Protein AF-A0A1X9XS50-F1 (afdb_monomer_lite)

Secondary structure (DSSP, 8-state):
-HHHH--EEEEESHHHHHHHHHHHHTTSS---GGGB--GGGGGGS-GGGEEEEES-TT--TTSHHHHHHTT--TT--PPTT--

Sequence (83 aa):
NVKETGRKVAIAGRRMDINTQIAGDMGYLKIPDSTYIRLNDIDRYDDDRVVILTTGSQGEPLAALSRMANEEYPKMAIKPGDT

Radius of gyration: 13.19 Å; chains: 1; bounding box: 30×29×28 Å

Structure (mmCIF, N/CA/C/O backbone):
data_AF-A0A1X9XS50-F1
#
_entry.id   AF-A0A1X9XS50-F1
#
loop_
_atom_site.group_PDB
_atom_site.id
_atom_site.type_symbol
_atom_site.label_atom_id
_atom_site.label_alt_id
_atom_site.label_comp_id
_atom_site.label_asym_id
_atom_site.label_entity_id
_atom_site.label_seq_id
_atom_site.pdbx_PDB_ins_code
_atom_site.Cartn_x
_atom_site.Cartn_y
_atom_site.Cartn_z
_atom_site.occupancy
_atom_site.B_iso_or_equiv
_atom_site.auth_seq_id
_atom_site.auth_comp_id
_atom_site.auth_asym_id
_atom_site.auth_atom_id
_atom_site.pdbx_PDB_model_num
ATOM 1 N N . ASN A 1 1 ? -14.645 7.171 5.177 1.00 47.44 1 ASN A N 1
ATOM 2 C CA . ASN A 1 1 ? -14.210 6.769 6.548 1.00 47.44 1 ASN A CA 1
ATOM 3 C C . ASN A 1 1 ? -14.445 5.270 6.736 1.00 47.44 1 ASN A C 1
ATOM 5 O O . ASN A 1 1 ? -15.365 4.766 6.112 1.00 47.44 1 ASN A O 1
ATOM 9 N N . VAL A 1 2 ? -13.726 4.542 7.607 1.00 51.72 2 VAL A N 1
ATOM 10 C CA . VAL A 1 2 ? -14.084 3.129 7.946 1.00 51.72 2 VAL A CA 1
ATOM 11 C C . VAL A 1 2 ? -15.549 2.986 8.354 1.00 51.72 2 VAL A C 1
ATOM 13 O O . VAL A 1 2 ? -16.156 1.948 8.127 1.00 51.72 2 VAL A O 1
ATOM 16 N N . LYS A 1 3 ? -16.147 4.066 8.866 1.00 53.53 3 LYS A N 1
ATOM 17 C CA . LYS A 1 3 ? -17.584 4.166 9.137 1.00 53.53 3 LYS A CA 1
ATOM 18 C C . LYS A 1 3 ? -18.502 3.917 7.930 1.00 53.53 3 LYS A C 1
ATOM 20 O O . LYS A 1 3 ? -19.647 3.564 8.153 1.00 53.53 3 LYS A O 1
ATOM 25 N N . GLU A 1 4 ? -18.039 4.103 6.696 1.00 68.75 4 GLU A N 1
ATOM 26 C CA . GLU A 1 4 ? -18.884 4.015 5.494 1.00 68.75 4 GLU A CA 1
ATOM 27 C C . GLU A 1 4 ? -18.699 2.695 4.741 1.00 68.75 4 GLU A C 1
ATOM 29 O O . GLU A 1 4 ? -19.672 2.143 4.245 1.00 68.75 4 GLU A O 1
ATOM 34 N N . THR A 1 5 ? -17.471 2.166 4.675 1.00 83.00 5 THR A N 1
ATOM 35 C CA . THR A 1 5 ? -17.172 0.932 3.917 1.00 83.00 5 THR A CA 1
ATOM 36 C C . THR A 1 5 ? -16.714 -0.228 4.801 1.00 83.00 5 THR A C 1
ATOM 38 O O . THR A 1 5 ? -16.780 -1.386 4.401 1.00 83.00 5 THR A O 1
ATOM 41 N N . GLY A 1 6 ? -16.219 0.050 6.010 1.00 84.81 6 GLY A N 1
ATOM 42 C CA . GLY A 1 6 ? -15.620 -0.943 6.903 1.00 84.81 6 GLY A CA 1
ATOM 43 C C . GLY A 1 6 ? -14.260 -1.498 6.453 1.00 84.81 6 GLY A C 1
ATOM 44 O O . GLY A 1 6 ? -13.725 -2.386 7.117 1.00 84.81 6 GLY A O 1
ATOM 45 N N . ARG A 1 7 ? -13.686 -0.987 5.357 1.00 90.81 7 ARG A N 1
ATOM 46 C CA . ARG A 1 7 ? -12.406 -1.470 4.818 1.00 90.81 7 ARG A CA 1
ATOM 47 C C . ARG A 1 7 ? -11.232 -1.109 5.734 1.00 90.81 7 ARG A C 1
ATOM 49 O O . ARG A 1 7 ? -11.215 -0.042 6.346 1.00 90.81 7 ARG A O 1
ATOM 56 N N . LYS A 1 8 ? -10.248 -1.999 5.814 1.00 92.44 8 LYS A N 1
ATOM 57 C CA . LYS A 1 8 ? -8.940 -1.786 6.436 1.00 92.44 8 LYS A CA 1
ATOM 58 C C . LYS A 1 8 ? -7.974 -1.200 5.416 1.00 92.44 8 LYS A C 1
ATOM 60 O O . LYS A 1 8 ? -8.088 -1.482 4.228 1.00 92.44 8 LYS A O 1
ATOM 65 N N . VAL A 1 9 ? -7.026 -0.400 5.880 1.00 92.19 9 VAL A N 1
ATOM 66 C CA . VAL A 1 9 ? -6.014 0.239 5.037 1.00 92.19 9 VAL A CA 1
ATOM 67 C C . VAL A 1 9 ? -4.643 -0.320 5.389 1.00 92.19 9 VAL A C 1
ATOM 69 O O . VAL A 1 9 ? -4.251 -0.303 6.555 1.00 92.19 9 VAL A O 1
ATOM 72 N N . ALA A 1 10 ? -3.912 -0.773 4.377 1.00 92.69 10 ALA A N 1
ATOM 73 C CA . ALA A 1 10 ? -2.496 -1.109 4.451 1.00 92.69 10 ALA A CA 1
ATOM 74 C C . ALA A 1 10 ? -1.700 -0.179 3.528 1.00 92.69 10 ALA A C 1
ATOM 76 O O . ALA A 1 10 ? -2.215 0.262 2.501 1.00 92.69 10 ALA A O 1
ATOM 77 N N . ILE A 1 11 ? -0.441 0.111 3.859 1.00 92.50 11 ILE A N 1
ATOM 78 C CA . ILE A 1 11 ? 0.430 0.934 3.009 1.00 92.50 11 ILE A CA 1
ATOM 79 C C . ILE A 1 11 ? 1.516 0.086 2.347 1.00 92.50 11 ILE A C 1
ATOM 81 O O . ILE A 1 11 ? 2.278 -0.621 3.009 1.00 92.50 11 ILE A O 1
ATOM 85 N N . ALA A 1 12 ? 1.627 0.218 1.025 1.00 91.50 12 ALA A N 1
ATOM 86 C CA . ALA A 1 12 ? 2.696 -0.342 0.212 1.00 91.50 12 ALA A CA 1
ATOM 87 C C . ALA A 1 12 ? 3.667 0.769 -0.217 1.00 91.50 12 ALA A C 1
ATOM 89 O O . ALA A 1 12 ? 3.435 1.516 -1.164 1.00 91.50 12 ALA A O 1
ATOM 90 N N . GLY A 1 13 ? 4.797 0.873 0.485 1.00 88.06 13 GLY A N 1
ATOM 91 C CA . GLY A 1 13 ? 5.867 1.815 0.150 1.00 88.06 13 GLY A CA 1
ATOM 92 C C . GLY A 1 13 ? 6.408 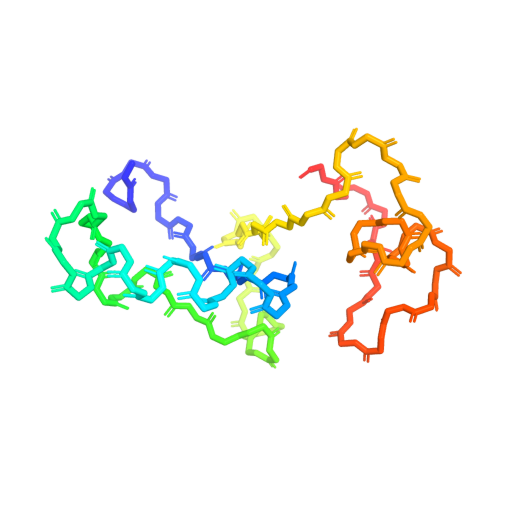2.551 1.369 1.00 88.06 13 GLY A C 1
ATOM 93 O O . GLY A 1 13 ? 5.671 3.194 2.107 1.00 88.06 13 GLY A O 1
ATOM 94 N N . ARG A 1 14 ? 7.732 2.498 1.556 1.00 84.88 14 ARG A N 1
ATOM 95 C CA . ARG A 1 14 ? 8.397 3.013 2.765 1.00 84.88 14 ARG A CA 1
ATOM 96 C C . ARG A 1 14 ? 8.178 4.509 2.989 1.00 84.88 14 ARG A C 1
ATOM 98 O O . ARG A 1 14 ? 7.970 4.928 4.117 1.00 84.88 14 ARG A O 1
ATOM 105 N N . ARG A 1 15 ? 8.246 5.318 1.925 1.00 87.38 15 ARG A N 1
ATOM 106 C CA . ARG A 1 15 ? 8.050 6.772 2.044 1.00 87.38 15 ARG A CA 1
ATOM 107 C C . ARG A 1 15 ? 6.608 7.127 2.394 1.00 87.38 15 ARG A C 1
ATOM 109 O O . ARG A 1 15 ? 6.405 8.029 3.193 1.00 87.38 15 ARG A O 1
ATOM 116 N N . MET A 1 16 ? 5.634 6.424 1.813 1.00 88.62 16 MET A N 1
ATOM 117 C CA . MET A 1 16 ? 4.224 6.659 2.123 1.00 88.62 16 MET A CA 1
ATOM 118 C C . MET A 1 16 ? 3.929 6.297 3.578 1.00 88.62 16 MET A C 1
ATOM 120 O O . MET A 1 16 ? 3.351 7.110 4.278 1.00 88.62 16 MET A O 1
ATOM 124 N N . ASP A 1 17 ? 4.426 5.152 4.052 1.00 88.00 17 ASP A N 1
ATOM 125 C CA . ASP A 1 17 ? 4.252 4.692 5.438 1.00 88.00 17 ASP A CA 1
ATOM 126 C C . ASP A 1 17 ? 4.788 5.725 6.447 1.00 88.00 17 ASP A C 1
ATOM 128 O O . ASP A 1 17 ? 4.070 6.174 7.339 1.00 88.00 17 ASP A O 1
ATOM 132 N N . ILE A 1 18 ? 6.013 6.217 6.217 1.00 90.06 18 ILE A N 1
ATOM 133 C CA . ILE A 1 18 ? 6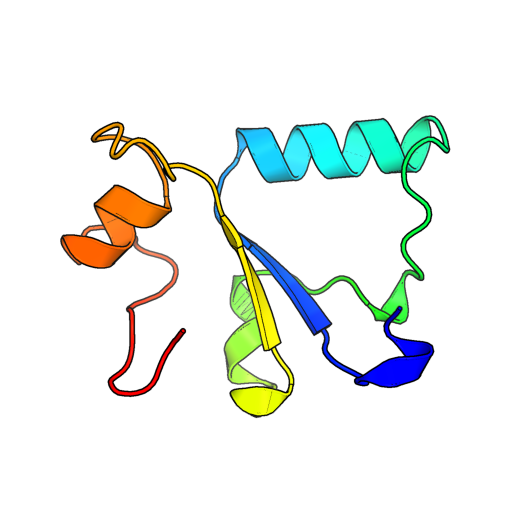.623 7.282 7.029 1.00 90.06 18 ILE A CA 1
ATOM 134 C C . ILE A 1 18 ? 5.786 8.568 6.987 1.00 90.06 18 ILE A C 1
ATOM 136 O O . ILE A 1 18 ? 5.509 9.157 8.029 1.00 90.06 18 ILE A O 1
ATOM 140 N N . ASN A 1 19 ? 5.372 9.015 5.800 1.00 91.06 19 ASN A N 1
ATOM 141 C CA . ASN A 1 19 ? 4.620 10.261 5.657 1.00 91.06 19 ASN A CA 1
ATOM 142 C C . ASN A 1 19 ? 3.238 10.180 6.315 1.00 91.06 19 ASN A C 1
ATOM 144 O O . ASN A 1 19 ? 2.810 11.145 6.942 1.00 91.06 19 ASN A O 1
ATOM 148 N N . THR A 1 20 ? 2.544 9.048 6.186 1.00 88.81 20 THR A N 1
ATOM 149 C CA . THR A 1 20 ? 1.248 8.810 6.828 1.00 88.81 20 THR A CA 1
ATOM 150 C C . THR A 1 20 ? 1.391 8.810 8.346 1.00 88.81 20 THR A C 1
ATOM 152 O O . THR A 1 20 ? 0.585 9.460 9.010 1.00 88.81 20 THR A O 1
ATOM 155 N N . GLN A 1 21 ? 2.433 8.169 8.888 1.00 88.50 21 GLN A N 1
ATOM 156 C CA . GLN A 1 21 ? 2.714 8.198 10.324 1.00 88.50 21 GLN A CA 1
ATOM 157 C C . GLN A 1 21 ? 2.962 9.630 10.813 1.00 88.50 21 GLN A C 1
ATOM 159 O O . GLN A 1 21 ? 2.270 10.096 11.711 1.00 88.50 21 GLN A O 1
ATOM 164 N N . ILE A 1 22 ? 3.873 10.365 10.163 1.00 91.88 22 ILE A N 1
ATOM 165 C CA . ILE A 1 22 ? 4.192 11.755 10.525 1.00 91.88 22 ILE A CA 1
ATOM 166 C C . ILE A 1 22 ? 2.942 12.645 10.435 1.00 91.88 22 ILE A C 1
ATOM 168 O O . ILE A 1 22 ? 2.687 13.458 11.320 1.00 91.88 22 ILE A O 1
ATOM 172 N N . ALA A 1 23 ? 2.135 12.502 9.381 1.00 91.88 23 ALA A N 1
ATOM 173 C CA . ALA A 1 23 ? 0.893 13.256 9.230 1.00 91.88 23 ALA A CA 1
ATOM 174 C C . ALA A 1 23 ? -0.139 12.914 10.319 1.00 91.88 23 ALA A C 1
ATOM 176 O O . ALA A 1 23 ? -0.877 13.805 10.746 1.00 91.88 23 ALA A O 1
ATOM 177 N N . GLY A 1 24 ? -0.182 11.656 10.767 1.00 89.31 24 GLY A N 1
ATOM 178 C CA . GLY A 1 24 ? -0.987 11.209 11.902 1.00 89.31 24 GLY A CA 1
ATOM 179 C C . GLY A 1 24 ? -0.537 11.850 13.211 1.00 89.31 24 GLY A C 1
ATOM 180 O O . GLY A 1 24 ? -1.347 12.473 13.896 1.00 89.31 24 GLY A O 1
ATOM 181 N N . ASP A 1 25 ? 0.765 11.796 13.497 1.00 90.00 25 ASP A N 1
ATOM 182 C CA . ASP A 1 25 ? 1.371 12.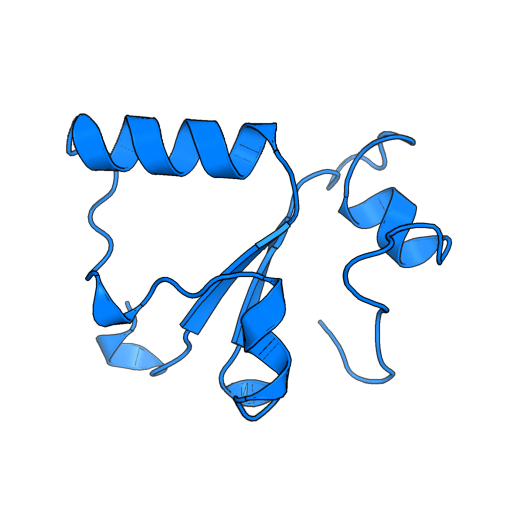361 14.709 1.00 90.00 25 ASP A CA 1
ATOM 183 C C . ASP A 1 25 ? 1.184 13.886 14.789 1.00 90.00 25 ASP A C 1
ATOM 185 O O . ASP A 1 25 ? 0.935 14.445 15.856 1.00 90.00 25 ASP A O 1
ATOM 189 N N . MET A 1 26 ? 1.251 14.573 13.644 1.00 93.75 26 MET A N 1
ATOM 190 C CA . MET A 1 26 ? 1.001 16.015 13.536 1.00 93.75 26 MET A CA 1
ATOM 191 C C . MET A 1 26 ? -0.495 16.384 13.525 1.00 93.75 26 MET A C 1
ATOM 193 O O . MET A 1 26 ? -0.837 17.565 13.486 1.00 93.75 26 MET A O 1
ATOM 197 N N . GLY A 1 27 ? -1.402 15.403 13.512 1.00 91.12 27 GLY A N 1
ATOM 198 C CA . GLY A 1 27 ? -2.850 15.623 13.486 1.00 91.12 27 GLY A CA 1
ATOM 199 C C . GLY A 1 27 ? -3.421 16.088 12.139 1.00 91.12 27 GLY A C 1
ATOM 200 O O . GLY A 1 27 ? -4.616 16.391 12.064 1.00 91.12 27 GLY A O 1
ATOM 201 N N . TYR A 1 28 ? -2.613 16.115 11.072 1.00 92.50 28 TYR A N 1
ATOM 202 C CA . TYR A 1 28 ? -3.081 16.381 9.703 1.00 92.50 28 TYR A CA 1
ATOM 203 C C . TYR A 1 28 ? -3.909 15.225 9.146 1.00 92.50 28 TYR A C 1
ATOM 205 O O . TYR A 1 28 ? -4.785 15.436 8.308 1.00 92.50 28 TYR A O 1
ATOM 213 N N . LEU A 1 29 ? -3.648 14.006 9.618 1.00 87.69 29 LEU A N 1
ATOM 214 C CA . LEU A 1 29 ? -4.330 12.803 9.178 1.00 87.69 29 LEU A CA 1
ATOM 215 C C . LEU A 1 29 ? -5.017 12.125 10.363 1.00 87.69 29 LEU A C 1
ATOM 217 O O . LEU A 1 29 ? -4.375 11.627 11.279 1.00 87.69 29 LEU A O 1
ATOM 221 N N . LYS A 1 30 ? -6.350 12.098 10.344 1.00 83.81 30 LYS A N 1
ATOM 222 C CA . LYS A 1 30 ? -7.157 11.463 11.394 1.00 83.81 30 LYS A CA 1
ATOM 223 C C . LYS A 1 30 ? -7.610 10.091 10.923 1.00 83.81 30 LYS A C 1
ATOM 225 O O . LYS A 1 30 ? -8.669 9.964 10.311 1.00 83.81 30 LYS A O 1
ATOM 230 N N . ILE A 1 31 ? -6.802 9.075 11.197 1.00 75.38 31 ILE A N 1
ATOM 231 C CA . ILE A 1 31 ? -7.151 7.681 10.923 1.00 75.38 31 ILE A CA 1
ATOM 232 C C . ILE A 1 31 ? -7.517 7.018 12.252 1.00 75.38 31 ILE A C 1
ATOM 234 O O . ILE A 1 31 ? -6.709 7.051 13.172 1.00 75.38 31 ILE A O 1
ATOM 238 N N . PRO A 1 32 ? -8.714 6.420 12.388 1.00 81.19 32 PRO A N 1
ATOM 239 C CA . PRO A 1 32 ? -9.008 5.584 13.544 1.00 81.19 32 PRO A CA 1
ATOM 240 C C . PRO A 1 32 ? -8.027 4.410 13.599 1.00 81.19 32 PRO A C 1
ATOM 242 O O . PRO A 1 32 ? -7.897 3.715 12.592 1.00 81.19 32 PRO A O 1
ATOM 245 N N . ASP A 1 33 ? -7.418 4.131 14.751 1.00 75.06 33 ASP A N 1
ATOM 246 C CA . ASP A 1 33 ? -6.421 3.055 14.917 1.00 75.06 33 ASP A CA 1
ATOM 247 C C . ASP A 1 33 ? -6.900 1.698 14.385 1.00 75.06 33 ASP A C 1
ATOM 249 O O . ASP A 1 33 ? -6.145 0.940 13.785 1.00 75.06 33 ASP A O 1
ATOM 253 N N . SER A 1 34 ? -8.199 1.415 14.514 1.00 81.06 34 SER A N 1
ATOM 254 C CA . SER A 1 34 ? -8.822 0.184 14.016 1.00 81.06 34 SER A CA 1
ATOM 255 C C . SER A 1 34 ? -8.866 0.068 12.486 1.00 81.06 34 SER A C 1
ATOM 257 O O . SER A 1 34 ? -9.272 -0.973 11.967 1.00 81.06 34 SER A O 1
ATOM 259 N N . THR A 1 35 ? -8.490 1.115 11.756 1.00 86.12 35 THR A N 1
ATOM 260 C CA . THR A 1 35 ? -8.461 1.171 10.288 1.00 86.12 35 THR A CA 1
ATOM 261 C C . THR A 1 35 ? -7.156 0.635 9.728 1.00 86.12 35 THR A C 1
ATOM 263 O O . THR A 1 35 ? -7.169 0.004 8.674 1.00 86.12 35 THR A O 1
ATOM 266 N N . TYR A 1 36 ? -6.043 0.922 10.401 1.00 89.12 36 TYR A N 1
ATOM 267 C CA . TYR A 1 36 ? -4.711 0.666 9.876 1.00 89.12 36 TYR A CA 1
ATOM 268 C C . TYR A 1 36 ? -4.272 -0.759 10.204 1.00 89.12 36 TYR A C 1
ATOM 270 O O . TYR A 1 36 ? -4.350 -1.193 11.352 1.00 89.12 36 TYR A O 1
ATOM 278 N N . ILE A 1 37 ? -3.812 -1.495 9.197 1.00 91.88 37 ILE A N 1
ATOM 279 C CA . ILE A 1 37 ? -3.271 -2.847 9.355 1.00 91.88 37 ILE A CA 1
ATOM 280 C C . ILE A 1 37 ? -1.893 -2.934 8.706 1.00 91.88 37 ILE A C 1
ATOM 282 O O . ILE A 1 37 ? -1.572 -2.200 7.770 1.00 91.88 37 ILE A O 1
ATOM 286 N N . ARG A 1 38 ? -1.056 -3.857 9.188 1.00 90.31 38 ARG A N 1
ATOM 287 C CA . ARG A 1 38 ? 0.249 -4.096 8.565 1.00 90.31 38 ARG A CA 1
ATOM 288 C C . ARG A 1 38 ? 0.041 -4.788 7.223 1.00 90.31 38 ARG A C 1
ATOM 290 O O . ARG A 1 38 ? -0.792 -5.681 7.111 1.00 90.31 38 ARG A O 1
ATOM 297 N N . LEU A 1 39 ? 0.870 -4.447 6.237 1.00 91.00 39 LEU A N 1
ATOM 298 C CA . LEU A 1 39 ? 0.800 -5.051 4.902 1.00 91.00 39 LEU A CA 1
ATOM 299 C C . LEU A 1 39 ? 0.937 -6.584 4.924 1.00 91.00 39 LEU A C 1
ATOM 301 O O . LEU A 1 39 ? 0.322 -7.257 4.119 1.00 91.00 39 LEU A O 1
ATOM 305 N N . ASN A 1 40 ? 1.685 -7.143 5.878 1.00 90.75 40 ASN A N 1
ATOM 306 C CA . ASN A 1 40 ? 1.840 -8.596 6.022 1.00 90.75 40 ASN A CA 1
ATOM 307 C C . ASN A 1 40 ? 0.620 -9.289 6.667 1.00 90.75 40 ASN A C 1
ATOM 309 O O . ASN A 1 40 ? 0.600 -10.510 6.757 1.00 90.75 40 ASN A O 1
ATOM 313 N N . ASP A 1 41 ? -0.352 -8.531 7.179 1.00 92.19 41 ASP A N 1
ATOM 314 C CA . ASP A 1 41 ? -1.554 -9.070 7.826 1.00 92.19 41 ASP A CA 1
ATOM 315 C C . ASP A 1 41 ? -2.785 -9.020 6.901 1.00 92.19 41 ASP A C 1
ATOM 317 O O . ASP A 1 41 ? -3.876 -9.382 7.338 1.00 92.19 41 ASP A O 1
ATOM 321 N N . ILE A 1 42 ? -2.642 -8.563 5.650 1.00 92.62 42 ILE A N 1
ATOM 322 C CA . ILE A 1 42 ? -3.760 -8.388 4.706 1.00 92.62 42 ILE A CA 1
ATOM 323 C C . ILE A 1 42 ? -4.493 -9.696 4.399 1.00 92.62 42 ILE A C 1
ATOM 325 O O . ILE A 1 42 ? -5.713 -9.679 4.316 1.00 92.62 42 ILE A O 1
ATOM 329 N N . ASP A 1 43 ? -3.779 -10.825 4.344 1.00 91.88 43 ASP A N 1
ATOM 330 C CA . ASP A 1 43 ? -4.344 -12.141 4.005 1.00 91.88 43 ASP A CA 1
ATOM 331 C C . ASP A 1 43 ? -5.262 -12.695 5.109 1.00 91.88 43 ASP A C 1
ATOM 333 O O . ASP A 1 43 ? -5.846 -13.767 4.977 1.00 91.88 43 ASP A O 1
ATOM 337 N N . ARG A 1 44 ? -5.382 -11.980 6.235 1.00 94.12 44 ARG A N 1
ATOM 338 C CA . ARG A 1 44 ? -6.322 -12.291 7.321 1.00 94.12 44 ARG A CA 1
ATOM 339 C C . ARG A 1 44 ? -7.710 -11.691 7.099 1.00 94.12 44 ARG A C 1
ATOM 341 O O . ARG A 1 44 ? -8.583 -11.881 7.944 1.00 94.12 44 ARG A O 1
ATOM 348 N N . TYR A 1 45 ? -7.886 -10.915 6.037 1.00 92.81 45 TYR A N 1
ATOM 349 C CA . TYR A 1 45 ? -9.114 -10.207 5.710 1.00 92.81 45 TYR A CA 1
ATOM 350 C C . TYR A 1 45 ? -9.575 -10.608 4.310 1.00 92.81 45 TYR A C 1
ATOM 352 O O . TYR A 1 45 ? -8.751 -10.908 3.451 1.00 92.81 45 TYR A O 1
ATOM 360 N N . ASP A 1 46 ? -10.887 -10.573 4.083 1.00 93.25 46 ASP A N 1
ATOM 361 C CA . ASP A 1 46 ? -11.447 -10.767 2.745 1.00 93.25 46 ASP A CA 1
ATOM 362 C C . ASP A 1 46 ? -10.990 -9.638 1.802 1.00 93.25 46 ASP A C 1
ATOM 364 O O . ASP A 1 46 ? -10.811 -8.493 2.236 1.00 93.25 46 ASP A O 1
ATOM 368 N N . ASP A 1 47 ? -10.808 -9.942 0.512 1.00 92.19 47 ASP A N 1
ATOM 369 C CA . ASP A 1 47 ? -10.224 -9.009 -0.467 1.00 92.19 47 ASP A CA 1
ATOM 370 C C . ASP A 1 47 ? -11.023 -7.681 -0.555 1.00 92.19 47 ASP A C 1
ATOM 372 O O . ASP A 1 47 ? -10.448 -6.591 -0.612 1.00 92.19 47 ASP A O 1
ATOM 376 N N . ASP A 1 48 ? -12.358 -7.727 -0.449 1.00 92.44 48 ASP A N 1
ATOM 377 C CA . ASP A 1 48 ? -13.236 -6.544 -0.467 1.00 92.44 48 ASP A CA 1
ATOM 378 C C . ASP A 1 48 ? -13.150 -5.689 0.815 1.00 92.44 48 ASP A C 1
ATOM 380 O O . ASP A 1 48 ? -13.588 -4.531 0.847 1.00 92.44 48 ASP A O 1
ATOM 384 N N . ARG A 1 49 ? -12.531 -6.221 1.874 1.00 92.94 49 ARG A N 1
ATOM 385 C CA . ARG A 1 49 ? -12.293 -5.543 3.154 1.00 92.94 49 ARG A CA 1
ATOM 386 C C . ARG A 1 49 ? -10.942 -4.854 3.219 1.00 92.94 49 ARG A C 1
ATOM 388 O O . ARG A 1 49 ? -10.690 -4.187 4.221 1.00 92.94 49 ARG A O 1
ATOM 395 N N . VAL A 1 50 ? -10.103 -4.935 2.189 1.00 94.06 50 VAL A N 1
ATOM 396 C CA . VAL A 1 50 ? -8.756 -4.348 2.189 1.00 94.06 50 VAL A CA 1
ATOM 397 C C . VAL A 1 50 ? -8.643 -3.224 1.160 1.00 94.06 50 VAL A C 1
ATOM 399 O O . VAL A 1 50 ? -9.199 -3.285 0.069 1.00 94.06 50 VAL A O 1
ATOM 402 N N . VAL A 1 51 ? -7.941 -2.152 1.525 1.00 93.38 51 VAL A N 1
ATOM 403 C CA . VAL A 1 51 ? -7.453 -1.093 0.632 1.00 93.38 51 VAL A CA 1
ATOM 404 C C . VAL A 1 51 ? -5.949 -1.002 0.809 1.00 93.38 51 VAL A C 1
ATOM 406 O O . VAL A 1 51 ? -5.462 -0.885 1.935 1.00 93.38 51 VAL A O 1
ATOM 409 N N . ILE A 1 52 ? -5.218 -0.986 -0.300 1.00 92.94 52 ILE A N 1
ATOM 410 C CA . ILE A 1 52 ? -3.772 -0.786 -0.288 1.00 92.94 52 ILE A CA 1
ATOM 411 C C . ILE A 1 52 ? -3.480 0.614 -0.810 1.00 92.94 52 ILE A C 1
ATOM 413 O O . ILE A 1 52 ? -3.753 0.937 -1.962 1.00 92.94 52 ILE A O 1
ATOM 417 N N . LEU A 1 53 ? -2.907 1.458 0.041 1.00 91.75 53 LEU A N 1
ATOM 418 C CA . LEU A 1 53 ? -2.396 2.757 -0.366 1.00 91.75 53 LEU A CA 1
ATOM 419 C C . LEU A 1 53 ? -0.951 2.585 -0.836 1.00 91.75 53 LEU A C 1
ATOM 421 O O . LEU A 1 53 ? -0.070 2.221 -0.058 1.00 91.75 53 LEU A O 1
ATOM 425 N N . THR A 1 54 ? -0.706 2.844 -2.115 1.00 90.50 54 THR A N 1
ATOM 426 C CA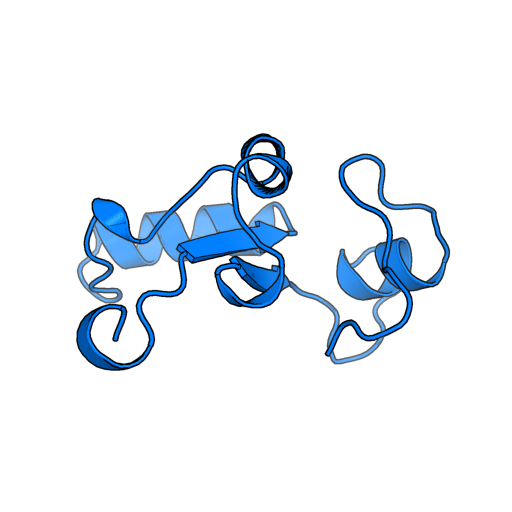 . THR A 1 54 ? 0.598 2.634 -2.753 1.00 90.50 54 THR A CA 1
ATOM 427 C C . THR A 1 54 ? 1.144 3.913 -3.389 1.00 90.50 54 THR A C 1
ATOM 429 O O . THR A 1 54 ? 0.456 4.925 -3.508 1.00 90.50 54 THR A O 1
ATOM 432 N N . THR A 1 55 ? 2.411 3.873 -3.795 1.00 87.19 55 THR A N 1
ATOM 433 C CA . THR A 1 55 ? 3.081 4.913 -4.591 1.00 87.19 55 THR A CA 1
ATOM 434 C C . THR A 1 55 ? 3.353 4.412 -6.003 1.00 87.19 55 THR A C 1
ATOM 436 O O . THR A 1 55 ? 3.517 3.206 -6.190 1.00 87.19 55 THR A O 1
ATOM 439 N N . GLY A 1 56 ? 3.568 5.325 -6.950 1.00 88.00 56 GLY A N 1
ATOM 440 C CA . GLY A 1 56 ? 3.979 4.968 -8.313 1.00 88.00 56 GLY A CA 1
ATOM 441 C C . GLY A 1 56 ? 2.901 5.178 -9.365 1.00 88.00 56 GLY A C 1
ATOM 442 O O . GLY A 1 56 ? 2.917 4.505 -10.387 1.00 88.00 56 GLY A O 1
ATOM 443 N N . SER A 1 57 ? 1.953 6.089 -9.126 1.00 87.38 57 SER A N 1
ATOM 444 C CA . SER A 1 57 ? 0.907 6.420 -10.102 1.00 87.38 57 SER A CA 1
ATOM 445 C C . SER A 1 57 ? 1.457 7.002 -11.409 1.00 87.38 57 SER A C 1
ATOM 447 O O . SER A 1 57 ? 0.736 7.015 -12.400 1.00 87.38 57 SER A O 1
ATOM 449 N N . GLN A 1 58 ? 2.711 7.472 -11.422 1.00 91.00 58 GLN A N 1
ATOM 450 C CA . GLN A 1 58 ? 3.399 7.968 -12.618 1.00 91.00 58 GLN A CA 1
ATOM 451 C C . GLN A 1 58 ? 4.335 6.920 -13.243 1.00 91.00 58 GLN A C 1
ATOM 453 O O . GLN A 1 58 ? 5.084 7.236 -14.164 1.00 91.00 58 GLN A O 1
ATOM 458 N N . GLY A 1 59 ? 4.309 5.674 -12.760 1.00 88.50 59 GLY A N 1
ATOM 459 C CA . GLY A 1 59 ? 5.104 4.586 -13.326 1.00 88.50 59 GLY A CA 1
ATOM 460 C C . GLY A 1 59 ? 6.598 4.663 -13.005 1.00 88.50 59 GLY A C 1
ATOM 461 O O . GLY A 1 59 ? 7.409 4.107 -13.743 1.00 88.50 59 GLY A O 1
ATOM 462 N N . GLU A 1 60 ? 7.004 5.329 -11.918 1.00 91.62 60 GLU A N 1
ATOM 463 C CA . GLU A 1 60 ? 8.410 5.337 -11.514 1.00 91.62 60 GLU A CA 1
ATOM 464 C C . GLU A 1 60 ? 8.897 3.895 -11.264 1.00 91.62 60 GLU A C 1
ATOM 466 O O . GLU A 1 60 ? 8.282 3.187 -10.458 1.00 91.62 60 GLU A O 1
ATOM 471 N N . PRO A 1 61 ? 10.000 3.432 -11.887 1.00 89.44 61 PRO A N 1
ATOM 472 C CA . PRO A 1 61 ? 10.351 2.005 -11.903 1.00 89.44 61 PRO A CA 1
ATOM 473 C C . PRO A 1 61 ? 10.514 1.363 -10.520 1.00 89.44 61 PRO A C 1
ATOM 475 O O . PRO A 1 61 ? 10.162 0.208 -10.312 1.00 89.44 61 PRO A O 1
ATOM 478 N N . LEU A 1 62 ? 11.026 2.121 -9.546 1.00 88.94 62 LEU A N 1
ATOM 479 C CA . LEU A 1 62 ? 11.302 1.624 -8.193 1.00 88.94 62 LEU A CA 1
ATOM 480 C C . LEU A 1 62 ? 10.120 1.780 -7.223 1.00 88.94 62 LEU A C 1
ATOM 482 O O . LEU A 1 62 ? 10.230 1.387 -6.056 1.00 88.94 62 LEU A O 1
ATOM 486 N N . ALA A 1 63 ? 9.012 2.377 -7.665 1.00 91.44 63 ALA A N 1
ATOM 487 C CA . ALA A 1 63 ? 7.832 2.553 -6.835 1.00 91.44 63 ALA A CA 1
ATOM 488 C C . ALA A 1 63 ? 7.120 1.218 -6.578 1.00 91.44 63 ALA A C 1
ATOM 490 O O . ALA A 1 63 ? 7.236 0.264 -7.345 1.00 91.44 63 ALA A O 1
ATOM 491 N N . ALA A 1 64 ? 6.374 1.153 -5.472 1.00 91.38 64 ALA A N 1
ATOM 492 C CA . ALA A 1 64 ? 5.689 -0.069 -5.066 1.00 91.38 64 ALA A CA 1
ATOM 493 C C . ALA A 1 64 ? 4.716 -0.585 -6.140 1.00 91.38 64 ALA A C 1
ATOM 495 O O . ALA A 1 64 ? 4.759 -1.774 -6.435 1.00 91.38 64 ALA A O 1
ATOM 496 N N . LEU A 1 65 ? 3.903 0.282 -6.762 1.00 91.94 65 LEU A N 1
ATOM 497 C CA . LEU A 1 65 ? 2.960 -0.134 -7.809 1.00 91.94 65 LEU A CA 1
ATOM 498 C C . LEU A 1 65 ? 3.662 -0.731 -9.036 1.00 91.94 65 LEU A C 1
ATOM 500 O O . LEU A 1 65 ? 3.308 -1.828 -9.454 1.00 91.94 65 LEU A O 1
ATOM 504 N N . SER A 1 66 ? 4.694 -0.064 -9.558 1.00 93.19 66 SER A N 1
ATOM 505 C CA . SER A 1 66 ? 5.469 -0.553 -10.708 1.00 93.19 66 SER A CA 1
ATOM 506 C C . SER A 1 66 ? 6.105 -1.916 -10.426 1.00 93.19 66 SER A C 1
ATOM 508 O O . SER A 1 66 ? 6.039 -2.824 -11.246 1.00 93.19 66 SER A O 1
ATOM 510 N N . ARG A 1 67 ? 6.665 -2.093 -9.224 1.00 93.06 67 ARG A N 1
ATOM 511 C CA . ARG A 1 67 ? 7.239 -3.374 -8.800 1.00 93.06 67 ARG A CA 1
ATOM 512 C C . ARG A 1 67 ? 6.186 -4.461 -8.611 1.00 93.06 67 ARG A C 1
ATOM 514 O O . ARG A 1 67 ? 6.480 -5.611 -8.892 1.00 93.06 67 ARG A O 1
ATOM 521 N N . MET A 1 68 ? 4.988 -4.122 -8.131 1.00 92.56 68 MET A N 1
ATOM 522 C CA . MET A 1 68 ? 3.878 -5.075 -8.021 1.00 92.56 68 MET A CA 1
ATOM 523 C C . MET A 1 68 ? 3.420 -5.545 -9.405 1.00 92.56 68 MET A C 1
ATOM 525 O O . MET A 1 68 ? 3.254 -6.742 -9.607 1.00 92.56 68 MET A O 1
ATOM 529 N N . ALA A 1 69 ? 3.299 -4.623 -10.365 1.00 91.88 69 ALA A N 1
ATOM 530 C CA . ALA A 1 69 ? 2.941 -4.940 -11.748 1.00 91.88 69 ALA A CA 1
ATOM 531 C C . A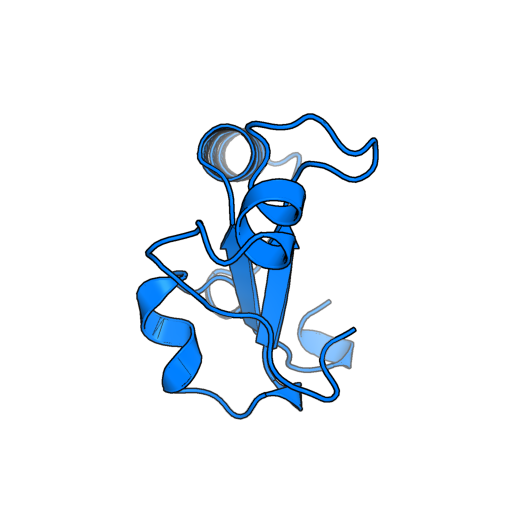LA A 1 69 ? 3.988 -5.816 -12.459 1.00 91.88 69 ALA A C 1
ATOM 533 O O . ALA A 1 69 ? 3.626 -6.635 -13.296 1.00 91.88 69 ALA A O 1
ATOM 534 N N . ASN A 1 70 ? 5.268 -5.669 -12.101 1.00 93.06 70 ASN A N 1
ATOM 535 C CA . ASN A 1 70 ? 6.368 -6.485 -12.624 1.00 93.06 70 ASN A CA 1
ATOM 536 C C . ASN A 1 70 ? 6.638 -7.765 -11.806 1.00 93.06 70 ASN A C 1
ATOM 538 O O . ASN A 1 70 ? 7.639 -8.426 -12.056 1.00 93.06 70 ASN A O 1
ATOM 542 N N . GLU A 1 71 ? 5.809 -8.097 -10.809 1.00 91.38 71 GLU A N 1
ATOM 543 C CA . GLU A 1 71 ? 6.002 -9.260 -9.917 1.00 91.38 71 GLU A CA 1
ATOM 544 C C . GLU A 1 71 ? 7.300 -9.213 -9.072 1.00 91.38 71 GLU A C 1
ATOM 546 O O . GLU A 1 71 ? 7.769 -10.210 -8.529 1.00 91.38 71 GLU A O 1
ATOM 551 N N . GLU A 1 72 ? 7.872 -8.024 -8.883 1.00 93.06 72 GLU A N 1
ATOM 552 C CA . GLU A 1 72 ? 9.125 -7.781 -8.154 1.00 93.06 72 GLU A CA 1
ATOM 553 C C . GLU A 1 72 ? 8.906 -7.266 -6.721 1.00 93.06 72 GLU A C 1
ATOM 555 O O . GLU A 1 72 ? 9.858 -6.857 -6.035 1.00 93.06 72 GLU A O 1
ATOM 560 N N . TYR A 1 73 ? 7.657 -7.197 -6.254 1.00 89.56 73 TYR A N 1
ATOM 561 C CA . TYR A 1 73 ? 7.327 -6.699 -4.922 1.00 89.56 73 TYR A CA 1
ATOM 562 C C . TYR A 1 73 ? 7.190 -7.855 -3.914 1.00 89.56 73 TYR A C 1
ATOM 564 O O . TYR A 1 73 ? 6.211 -8.588 -3.932 1.00 89.56 73 TYR A O 1
ATOM 572 N N . PRO A 1 74 ? 8.129 -8.025 -2.966 1.00 85.62 74 PRO A N 1
ATOM 573 C CA . PRO A 1 74 ? 8.243 -9.265 -2.190 1.00 85.62 74 PRO A CA 1
ATOM 574 C C . PRO A 1 74 ? 7.138 -9.482 -1.150 1.00 85.62 74 PRO A C 1
ATOM 576 O O . PRO A 1 74 ? 7.057 -10.557 -0.568 1.00 85.62 74 PRO A O 1
ATOM 579 N N . LYS A 1 75 ? 6.339 -8.456 -0.840 1.00 86.06 75 LYS A N 1
ATOM 580 C CA . LYS A 1 75 ? 5.327 -8.528 0.225 1.00 86.06 75 LYS A CA 1
ATOM 581 C C . LYS A 1 75 ? 3.931 -8.890 -0.283 1.00 86.06 75 LYS A C 1
ATOM 583 O O . LYS A 1 75 ? 3.067 -9.133 0.548 1.00 86.06 75 LYS A O 1
ATOM 588 N N . MET A 1 76 ? 3.696 -8.842 -1.596 1.00 87.44 76 MET A N 1
ATOM 589 C CA . MET A 1 76 ? 2.366 -8.991 -2.192 1.00 87.44 76 MET A CA 1
ATOM 590 C C . MET A 1 76 ? 2.468 -9.183 -3.707 1.00 87.44 76 MET A C 1
ATOM 592 O O . MET A 1 76 ? 3.309 -8.552 -4.344 1.00 87.44 76 MET A O 1
ATOM 596 N N . ALA A 1 77 ? 1.550 -9.968 -4.267 1.00 88.69 77 ALA A N 1
ATOM 597 C CA . ALA A 1 77 ? 1.293 -10.054 -5.700 1.00 88.69 77 ALA A CA 1
ATOM 598 C C . ALA A 1 77 ? -0.105 -9.506 -6.031 1.00 88.69 77 ALA A C 1
ATOM 600 O O . ALA A 1 77 ? -1.018 -9.629 -5.213 1.00 88.69 77 ALA A O 1
ATOM 601 N N . ILE A 1 78 ? -0.261 -8.928 -7.224 1.00 91.56 78 ILE A N 1
ATOM 602 C CA . ILE A 1 78 ? -1.566 -8.512 -7.757 1.00 91.56 78 ILE A CA 1
ATOM 603 C C . ILE A 1 78 ? -2.346 -9.766 -8.156 1.00 91.56 78 ILE A C 1
ATOM 605 O O . ILE A 1 78 ? -1.806 -10.654 -8.821 1.00 91.56 78 ILE A O 1
ATOM 609 N N . LYS A 1 79 ? -3.616 -9.839 -7.763 1.00 91.62 79 LYS A N 1
ATOM 610 C CA . LYS A 1 79 ? -4.526 -10.929 -8.111 1.00 91.62 79 LYS A CA 1
ATOM 611 C C . LYS A 1 79 ? -5.449 -10.520 -9.266 1.00 91.62 79 LYS A C 1
ATOM 613 O O . LYS A 1 79 ? -5.770 -9.340 -9.429 1.00 91.62 79 LYS A O 1
ATOM 618 N N . PRO A 1 80 ? -5.943 -11.483 -10.066 1.00 93.12 80 PRO A N 1
ATOM 619 C CA . PRO A 1 80 ? -7.033 -11.215 -10.995 1.00 93.12 80 PRO A CA 1
ATOM 620 C C . PRO A 1 80 ? -8.251 -10.642 -10.256 1.00 93.12 80 PRO A C 1
ATOM 622 O O . PRO A 1 80 ? -8.760 -11.271 -9.333 1.00 93.12 80 PRO A O 1
ATOM 625 N N . GLY A 1 81 ? -8.729 -9.472 -10.685 1.00 92.75 81 GLY A N 1
ATOM 626 C CA . GLY A 1 81 ? -9.874 -8.786 -10.074 1.00 92.75 81 GLY A CA 1
ATOM 627 C C . GLY A 1 81 ? -9.514 -7.642 -9.122 1.00 92.75 81 GLY A C 1
ATOM 628 O O . GLY A 1 81 ? -10.415 -6.896 -8.742 1.00 92.75 81 GLY A O 1
ATOM 629 N N . ASP A 1 82 ? -8.233 -7.455 -8.790 1.00 91.94 82 ASP A N 1
ATOM 630 C CA . ASP A 1 82 ? -7.780 -6.284 -8.031 1.00 91.94 82 ASP A CA 1
ATOM 631 C C . ASP A 1 82 ? -8.041 -4.976 -8.805 1.00 91.94 82 ASP A C 1
ATOM 633 O O . ASP A 1 82 ? -8.002 -4.935 -10.039 1.00 91.94 82 ASP A O 1
ATOM 637 N N . THR A 1 83 ? -8.324 -3.889 -8.075 1.00 86.12 83 THR A N 1
ATOM 638 C CA . THR A 1 83 ? -8.524 -2.523 -8.602 1.00 86.12 83 THR A CA 1
ATOM 639 C C 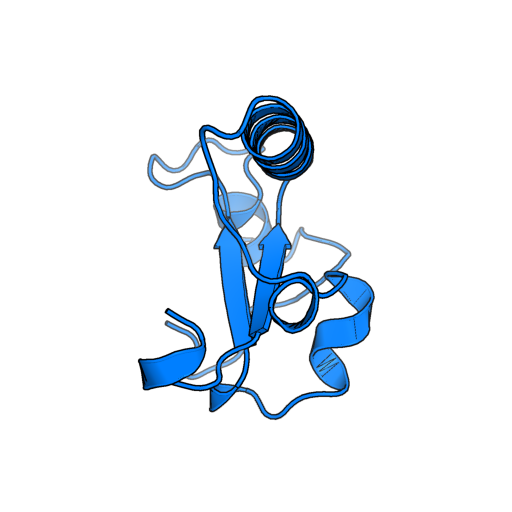. THR A 1 83 ? -7.939 -1.482 -7.657 1.00 86.12 83 THR A C 1
ATOM 641 O O . THR A 1 83 ? -8.147 -1.615 -6.427 1.00 86.12 83 THR A O 1
#

pLDDT: mean 88.16, std 8.43, range [47.44, 94.12]

Foldseek 3Di:
DCVPQVAAEEEQDDVVVVVQVVCVVVVVDDDDPSRYDYLLCPVVDDPSRYDYHWDQPVPDCPTRVNCLVVVNRVSDHDDPPDD